Protein AF-A0A948AKC3-F1 (afdb_monomer_lite)

Radius of gyration: 17.08 Å; chains: 1; bounding box: 39×25×46 Å

pLDDT: mean 87.16, std 8.95, range [54.31, 96.69]

Secondary structure (DSSP, 8-state):
-HHHHHHHHHHHHHHHHHHHHHHHHHHHHHHHTT--HHHHHHHHHHHHHHHHHHHHHHT----HHHHHHGGG-S-HHHHHHHHHHHH--HHHHHTT-

Sequence (97 aa):
MRKVFLRTLFRYYSFYTGGFVMFLLALAVAEYMGMPEQWIGWTFMTATVALYAGIGILSRTSDVDEFYVAGRRVPAVYNGMATGADWMSAASFIGLA

Foldseek 3Di:
DLVVVVVVVVVVVVVVVVVVVVVVVVLVVCVVVVNDPVVSVCCVVVVVVVVVVVVCVVQDDPDPCCVPCVVVSDDPVVVVVVVVVVVDDPVVVVVVD

Structure (mmCIF, N/CA/C/O backbone):
data_AF-A0A948AKC3-F1
#
_entry.id   AF-A0A948AKC3-F1
#
loop_
_atom_site.group_PDB
_atom_site.id
_atom_site.type_symbol
_atom_site.label_atom_id
_atom_site.label_alt_id
_atom_site.label_comp_id
_atom_site.label_asym_id
_atom_site.label_entity_id
_atom_site.label_seq_id
_atom_site.pdbx_PDB_ins_code
_atom_site.Cartn_x
_atom_site.Cartn_y
_atom_site.Cartn_z
_atom_site.occupancy
_atom_site.B_iso_or_equiv
_atom_site.auth_seq_id
_atom_site.auth_comp_id
_atom_site.auth_asym_id
_atom_site.auth_atom_id
_atom_site.pdbx_PDB_model_num
ATOM 1 N N . MET A 1 1 ? 6.074 4.013 -25.351 1.00 58.41 1 MET A N 1
ATOM 2 C CA . MET A 1 1 ? 6.035 2.912 -24.357 1.00 58.41 1 MET A CA 1
ATOM 3 C C . MET A 1 1 ? 6.041 3.399 -22.897 1.00 58.41 1 MET A C 1
ATOM 5 O O . MET A 1 1 ? 5.084 3.095 -22.197 1.00 58.41 1 MET A O 1
ATOM 9 N N . ARG A 1 2 ? 6.996 4.232 -22.437 1.00 60.28 2 ARG A N 1
ATOM 10 C CA . ARG A 1 2 ? 7.084 4.708 -21.026 1.00 60.28 2 ARG A CA 1
ATOM 11 C C . ARG A 1 2 ? 5.812 5.371 -20.454 1.00 60.28 2 ARG A C 1
ATOM 13 O O . ARG A 1 2 ? 5.426 5.080 -19.331 1.00 60.28 2 ARG A O 1
ATOM 20 N N . LYS A 1 3 ? 5.121 6.224 -21.228 1.00 61.50 3 LYS A N 1
ATOM 21 C CA . LYS A 1 3 ? 3.876 6.902 -20.790 1.00 61.50 3 LYS A CA 1
ATOM 22 C C . LYS A 1 3 ? 2.695 5.939 -20.577 1.00 61.50 3 LYS A C 1
ATOM 24 O O . LYS A 1 3 ? 1.876 6.171 -19.698 1.00 61.50 3 LYS A O 1
ATOM 29 N N . VAL A 1 4 ? 2.620 4.858 -21.360 1.00 69.31 4 VAL A N 1
ATOM 30 C CA . VAL A 1 4 ? 1.561 3.839 -21.235 1.00 69.31 4 VAL A CA 1
ATOM 31 C C . VAL A 1 4 ? 1.780 3.010 -19.971 1.00 69.31 4 VAL A C 1
ATOM 33 O O . VAL A 1 4 ? 0.845 2.836 -19.201 1.00 69.31 4 VAL A O 1
ATOM 36 N N . PHE A 1 5 ? 3.025 2.596 -19.708 1.00 73.50 5 PHE A N 1
ATOM 37 C CA . PHE A 1 5 ? 3.398 1.883 -18.482 1.00 73.50 5 PHE A CA 1
ATOM 38 C C . PHE A 1 5 ? 3.109 2.707 -17.218 1.00 73.50 5 PHE A C 1
ATOM 40 O O . PHE A 1 5 ? 2.467 2.214 -16.298 1.00 73.50 5 PHE A O 1
ATOM 47 N N . LEU A 1 6 ? 3.485 3.990 -17.214 1.00 71.88 6 LEU A N 1
ATOM 48 C CA . LEU A 1 6 ? 3.188 4.915 -16.114 1.00 71.88 6 LEU A CA 1
ATOM 49 C C . LEU A 1 6 ? 1.687 5.063 -15.846 1.00 71.88 6 LEU A C 1
ATOM 51 O O . LEU A 1 6 ? 1.271 5.063 -14.692 1.00 71.88 6 LEU A O 1
ATOM 55 N N . ARG A 1 7 ? 0.871 5.166 -16.902 1.00 73.31 7 ARG A N 1
ATOM 56 C CA . ARG A 1 7 ? -0.588 5.272 -16.774 1.00 73.31 7 ARG A CA 1
ATOM 57 C C . ARG A 1 7 ? -1.197 3.996 -16.198 1.00 73.31 7 ARG A C 1
ATOM 59 O O . ARG A 1 7 ? -2.095 4.074 -15.369 1.00 73.31 7 ARG A O 1
ATOM 66 N N . THR A 1 8 ? -0.705 2.833 -16.618 1.00 77.31 8 THR A N 1
ATOM 67 C CA . THR A 1 8 ? -1.140 1.537 -16.087 1.00 77.31 8 THR A CA 1
ATOM 68 C C . THR A 1 8 ? -0.741 1.372 -14.621 1.00 77.31 8 THR A C 1
ATOM 70 O O . THR A 1 8 ? -1.573 0.973 -13.812 1.00 77.31 8 THR A O 1
ATOM 73 N N . LEU A 1 9 ? 0.490 1.745 -14.260 1.00 79.56 9 LEU A N 1
ATOM 74 C CA . LEU A 1 9 ? 0.987 1.677 -12.886 1.00 79.56 9 LEU A CA 1
ATOM 75 C C . LEU A 1 9 ? 0.214 2.619 -11.955 1.00 79.56 9 LEU A C 1
ATOM 77 O O . LEU A 1 9 ? -0.252 2.193 -10.904 1.00 79.56 9 LEU A O 1
ATOM 81 N N . PHE A 1 10 ? -0.007 3.865 -12.384 1.00 80.88 10 PHE A N 1
ATOM 82 C CA . PHE A 1 10 ? -0.826 4.825 -11.644 1.00 80.88 10 PHE A CA 1
ATOM 83 C C . PHE A 1 10 ? -2.265 4.332 -11.477 1.00 80.88 10 PHE A C 1
ATOM 85 O O . PHE A 1 10 ? -2.862 4.499 -10.419 1.00 80.88 10 PHE A O 1
ATOM 92 N N . ARG A 1 11 ? -2.829 3.679 -12.501 1.00 82.44 11 ARG A N 1
ATOM 93 C CA . ARG A 1 11 ? -4.163 3.082 -12.419 1.00 82.44 11 ARG A CA 1
ATOM 94 C C . ARG A 1 11 ? -4.217 1.970 -11.368 1.00 82.44 11 ARG A C 1
ATOM 96 O O . ARG A 1 11 ? -5.121 1.977 -10.547 1.00 82.44 11 ARG A O 1
ATOM 103 N N . TYR A 1 12 ? -3.252 1.052 -11.352 1.00 84.94 12 TYR A N 1
ATOM 104 C CA . TYR A 1 12 ? -3.212 0.002 -10.329 1.00 84.94 12 TYR A CA 1
ATOM 105 C C . TYR A 1 12 ? -3.018 0.567 -8.921 1.00 84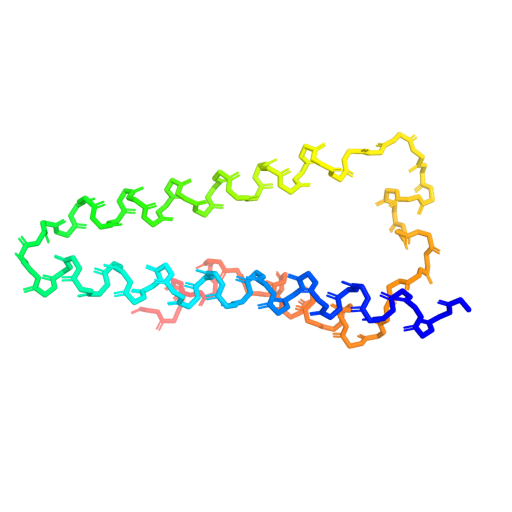.94 12 TYR A C 1
ATOM 107 O O . TYR A 1 12 ? -3.755 0.183 -8.019 1.00 84.94 12 TYR A O 1
ATOM 115 N N . TYR A 1 13 ? -2.103 1.525 -8.749 1.00 85.50 13 TYR A N 1
ATOM 116 C CA . TYR A 1 13 ? -1.903 2.198 -7.464 1.00 85.50 13 TYR A CA 1
ATOM 117 C C . TYR A 1 13 ? -3.156 2.944 -7.002 1.00 85.50 13 TYR A C 1
ATOM 119 O O . TYR A 1 13 ? -3.560 2.796 -5.858 1.00 85.50 13 TYR A O 1
ATOM 127 N N . SER A 1 14 ? -3.813 3.699 -7.883 1.00 86.94 14 SER A N 1
ATOM 128 C CA . SER A 1 14 ? -5.042 4.422 -7.530 1.00 86.94 14 SER A CA 1
ATOM 129 C C . SER A 1 14 ? -6.200 3.484 -7.186 1.00 86.94 14 SER A C 1
ATOM 131 O O . SER A 1 14 ? -6.895 3.743 -6.206 1.00 86.94 14 SER A O 1
ATOM 133 N N . PHE A 1 15 ? -6.382 2.373 -7.910 1.00 89.94 15 PHE A N 1
ATOM 134 C CA . PHE A 1 15 ? -7.366 1.351 -7.535 1.00 89.94 15 PHE A CA 1
ATOM 135 C C . PHE A 1 15 ? -7.042 0.705 -6.187 1.00 89.94 15 PHE A C 1
ATOM 137 O O . PHE A 1 15 ? -7.940 0.553 -5.365 1.00 89.94 15 PHE A O 1
ATOM 144 N N . TYR A 1 16 ? -5.776 0.359 -5.944 1.00 89.12 16 TYR A N 1
ATOM 145 C CA . TYR A 1 16 ? -5.332 -0.206 -4.671 1.00 89.12 16 TYR A CA 1
ATOM 146 C C . TYR A 1 16 ? -5.572 0.767 -3.512 1.00 89.12 16 TYR A C 1
ATOM 148 O O . TYR A 1 16 ? -6.225 0.410 -2.537 1.00 89.12 16 TYR A O 1
ATOM 156 N N . THR A 1 17 ? -5.099 2.010 -3.629 1.00 90.19 17 THR A N 1
ATOM 157 C CA . THR A 1 17 ? -5.252 3.032 -2.588 1.00 90.19 17 THR A CA 1
ATOM 158 C C . THR A 1 17 ? -6.723 3.355 -2.350 1.00 90.19 17 THR A C 1
ATOM 160 O O . THR A 1 17 ? -7.146 3.420 -1.200 1.00 90.19 17 THR A O 1
ATOM 163 N N . GLY A 1 18 ? -7.522 3.501 -3.411 1.00 93.81 18 GLY A N 1
ATOM 164 C CA . GLY A 1 18 ? -8.964 3.714 -3.291 1.00 93.81 18 GLY A CA 1
ATOM 165 C C . GLY A 1 18 ? -9.666 2.542 -2.604 1.00 93.81 18 GLY A C 1
ATOM 166 O O . GLY A 1 18 ? -10.434 2.753 -1.670 1.00 93.81 18 GLY A O 1
ATOM 167 N N . GLY A 1 19 ? -9.357 1.307 -3.006 1.00 94.06 19 GLY A N 1
ATOM 168 C CA . GLY A 1 19 ? -9.884 0.097 -2.375 1.00 94.06 19 GLY A CA 1
ATOM 169 C C . GLY A 1 19 ? -9.487 -0.023 -0.904 1.00 94.06 19 GLY A C 1
ATOM 170 O O . GLY A 1 19 ? -10.325 -0.355 -0.073 1.00 94.06 19 GLY A O 1
ATOM 171 N N . PHE A 1 20 ? -8.244 0.319 -0.564 1.00 93.44 20 PHE A N 1
ATOM 172 C CA . PHE A 1 20 ? -7.759 0.313 0.812 1.00 93.44 20 PHE A CA 1
ATOM 173 C C . PHE A 1 20 ? -8.450 1.375 1.675 1.00 93.44 20 PHE A C 1
ATOM 175 O O . PHE A 1 20 ? -8.910 1.062 2.767 1.00 93.44 20 PHE A O 1
ATOM 182 N N . VAL A 1 21 ? -8.607 2.605 1.177 1.00 95.75 21 VAL A N 1
ATOM 183 C CA . VAL A 1 21 ? -9.363 3.654 1.883 1.00 95.75 21 VAL A CA 1
ATOM 184 C C . VAL A 1 21 ? -10.816 3.228 2.089 1.00 95.75 21 VAL A C 1
ATOM 186 O O . VAL A 1 21 ? -11.333 3.347 3.195 1.00 95.75 21 VAL A O 1
ATOM 189 N N . MET A 1 22 ? -11.464 2.672 1.063 1.00 96.12 22 MET A N 1
ATOM 190 C CA . MET A 1 22 ? -12.827 2.144 1.186 1.00 96.12 22 MET A CA 1
ATOM 191 C C . MET A 1 22 ? -12.918 0.999 2.201 1.00 96.12 22 MET A C 1
ATOM 193 O O . MET A 1 22 ? -13.874 0.943 2.968 1.00 96.12 22 MET A O 1
ATOM 197 N N . PHE A 1 23 ? -11.923 0.111 2.239 1.00 95.94 23 PHE A N 1
ATOM 198 C CA . PHE A 1 23 ? -11.834 -0.963 3.225 1.00 95.94 23 PHE A CA 1
ATOM 199 C C . PHE A 1 23 ? -11.706 -0.418 4.653 1.00 95.94 23 PHE A C 1
ATOM 201 O O . PHE A 1 23 ? -12.437 -0.856 5.538 1.00 95.94 23 PHE A O 1
ATOM 208 N N . LEU A 1 24 ? -10.847 0.582 4.870 1.00 95.38 24 LEU A N 1
ATOM 209 C CA . LEU A 1 24 ? -10.722 1.252 6.166 1.00 95.38 24 LEU A CA 1
ATOM 210 C C . LEU A 1 24 ? -12.028 1.931 6.588 1.00 95.38 24 LEU A C 1
ATOM 212 O O . LEU A 1 24 ? -12.442 1.787 7.734 1.00 95.38 24 LEU A O 1
ATOM 216 N N . LEU A 1 25 ? -12.705 2.625 5.669 1.00 96.69 25 LEU A N 1
ATOM 217 C CA . LEU A 1 25 ? -14.005 3.240 5.946 1.00 96.69 25 LEU A CA 1
ATOM 218 C C . LEU A 1 25 ? -15.068 2.191 6.292 1.00 96.69 25 LEU A C 1
ATOM 220 O O . LEU A 1 25 ? -15.861 2.410 7.202 1.00 96.69 25 LEU A O 1
ATOM 224 N N . ALA A 1 26 ? -15.072 1.045 5.611 1.00 95.44 26 ALA A N 1
ATOM 225 C CA . ALA A 1 26 ? -15.982 -0.052 5.925 1.00 95.44 26 ALA A CA 1
ATOM 226 C C . ALA A 1 26 ? -15.724 -0.625 7.327 1.00 95.44 26 ALA A C 1
ATOM 228 O O . ALA A 1 26 ? -16.678 -0.858 8.067 1.00 95.44 26 ALA A O 1
ATOM 229 N N . LEU A 1 27 ? -14.455 -0.802 7.716 1.00 95.19 27 LEU A N 1
ATOM 230 C CA . LEU A 1 27 ? -14.099 -1.224 9.073 1.00 95.19 27 LEU A CA 1
ATOM 231 C C . LEU A 1 27 ? -14.483 -0.174 10.119 1.00 95.19 27 LEU A C 1
ATOM 233 O O . LEU A 1 27 ? -15.042 -0.542 11.144 1.00 95.19 27 LEU A O 1
ATOM 237 N N . ALA A 1 28 ? -14.268 1.113 9.840 1.00 94.75 28 ALA A N 1
ATOM 238 C CA . ALA A 1 28 ? -14.673 2.198 10.733 1.00 94.75 28 ALA A CA 1
ATOM 239 C C . ALA A 1 28 ? -16.201 2.255 10.917 1.00 94.75 28 ALA A C 1
ATOM 241 O O . ALA A 1 28 ? -16.697 2.486 12.017 1.00 94.75 28 ALA A O 1
ATOM 242 N N . VAL A 1 29 ? -16.972 2.001 9.854 1.00 95.94 29 VAL A N 1
ATOM 243 C CA . VAL A 1 29 ? -18.435 1.884 9.952 1.00 95.94 29 VAL A CA 1
ATOM 244 C C . VAL A 1 29 ? -18.833 0.634 10.740 1.00 95.94 29 VAL A C 1
ATOM 246 O O . VAL A 1 29 ? -19.746 0.709 11.558 1.00 95.94 29 VAL A O 1
ATOM 249 N N . ALA A 1 30 ? -18.153 -0.497 10.539 1.00 94.19 30 ALA A N 1
ATOM 250 C CA . ALA A 1 30 ? -18.403 -1.717 11.307 1.00 94.19 30 ALA A CA 1
ATOM 251 C C . ALA A 1 30 ? -18.107 -1.520 12.805 1.00 94.19 30 ALA A C 1
ATOM 253 O O . ALA A 1 30 ? -18.891 -1.956 13.647 1.00 94.19 30 ALA A O 1
ATOM 254 N N . GLU A 1 31 ? -17.027 -0.813 13.134 1.00 94.56 31 GLU A N 1
ATOM 255 C CA . GLU A 1 31 ? -16.694 -0.393 14.497 1.00 94.56 31 GLU A CA 1
ATOM 256 C C . GLU A 1 31 ? -17.791 0.497 15.087 1.00 94.56 31 GLU A C 1
ATOM 258 O O . GLU A 1 31 ? -18.293 0.220 16.175 1.00 94.56 31 GLU A O 1
ATOM 263 N N . TYR A 1 32 ? -18.246 1.504 14.333 1.00 93.88 32 TYR A N 1
ATOM 264 C CA . TYR A 1 32 ? -19.343 2.384 14.747 1.00 93.88 32 TYR A CA 1
ATOM 265 C C . TYR A 1 32 ? -20.660 1.627 14.988 1.00 93.88 32 TYR A C 1
ATOM 267 O O . TYR A 1 32 ? -21.417 1.966 15.896 1.00 93.88 32 TYR A O 1
ATOM 275 N N . MET A 1 33 ? -20.929 0.574 14.211 1.00 94.88 33 MET A N 1
ATOM 276 C CA . MET A 1 33 ? -22.079 -0.319 14.404 1.00 94.88 33 MET A CA 1
ATOM 277 C C . MET A 1 33 ? -21.929 -1.263 15.613 1.00 94.88 33 MET A C 1
ATOM 279 O O . MET A 1 33 ? -22.831 -2.058 15.876 1.00 94.88 33 MET A O 1
ATOM 283 N N . GLY A 1 34 ? -20.825 -1.176 16.359 1.00 92.94 34 GLY A N 1
ATOM 284 C CA . GLY A 1 34 ? -20.576 -1.957 17.568 1.00 92.94 34 GLY A CA 1
ATOM 285 C C . GLY A 1 34 ? -19.944 -3.324 17.311 1.00 92.94 34 GLY A C 1
ATOM 286 O O . GLY A 1 34 ? -20.062 -4.212 18.158 1.00 92.94 34 GLY A O 1
ATOM 287 N N . MET A 1 35 ? -19.299 -3.535 16.155 1.00 92.50 35 MET A N 1
ATOM 288 C CA . MET A 1 35 ? -18.577 -4.784 15.900 1.00 92.50 35 MET A CA 1
ATOM 289 C C . MET A 1 35 ? -17.413 -4.933 16.899 1.00 92.50 35 MET A C 1
ATOM 291 O O . MET A 1 35 ? -16.668 -3.975 17.096 1.00 92.50 35 MET A O 1
ATOM 295 N N . PRO A 1 36 ? -17.210 -6.113 17.519 1.00 93.81 36 PRO A N 1
ATOM 296 C CA . PRO A 1 36 ? -16.145 -6.277 18.503 1.00 93.81 36 PRO A CA 1
ATOM 297 C C . PRO A 1 36 ? -14.753 -6.065 17.893 1.00 93.81 36 PRO A C 1
ATOM 299 O O . PRO A 1 36 ? -14.464 -6.568 16.803 1.00 93.81 36 PRO A O 1
ATOM 302 N N . GLU A 1 37 ? -13.864 -5.416 18.648 1.00 91.12 37 GLU A N 1
ATOM 303 C CA . GLU A 1 37 ? -12.491 -5.075 18.233 1.00 91.12 37 GLU A CA 1
ATOM 304 C C . GLU A 1 37 ? -11.702 -6.283 17.702 1.00 91.12 37 GLU A C 1
ATOM 306 O O . GLU A 1 37 ? -10.958 -6.179 16.727 1.00 91.12 37 GLU A O 1
ATOM 311 N N . GLN A 1 38 ? -11.914 -7.465 18.292 1.00 94.19 38 GLN A N 1
ATOM 312 C CA . GLN A 1 38 ? -11.263 -8.713 17.879 1.00 94.19 38 GLN A CA 1
ATOM 313 C C . GLN A 1 38 ? -11.563 -9.071 16.415 1.00 94.19 38 GLN A C 1
ATOM 315 O O . GLN A 1 38 ? -10.661 -9.448 15.666 1.00 94.19 38 GLN A O 1
ATOM 320 N N . TRP A 1 39 ? -12.817 -8.906 15.983 1.00 93.56 39 TRP A N 1
ATOM 321 C CA . TRP A 1 39 ? -13.231 -9.199 14.609 1.00 93.56 39 TRP A CA 1
ATOM 322 C C . TRP A 1 39 ? -12.688 -8.170 13.618 1.00 93.56 39 TRP A C 1
ATOM 324 O O . TRP A 1 39 ? -12.310 -8.538 12.502 1.00 93.56 39 TRP A O 1
ATOM 334 N N . ILE A 1 40 ? -12.596 -6.901 14.027 1.00 94.06 40 ILE A N 1
ATOM 335 C CA . ILE A 1 40 ? -11.976 -5.838 13.223 1.00 94.06 40 ILE A CA 1
ATOM 336 C C . ILE A 1 40 ? -10.499 -6.168 13.001 1.00 94.06 40 ILE A C 1
ATOM 338 O O . ILE A 1 40 ? -10.039 -6.196 11.857 1.00 94.06 40 ILE A O 1
ATOM 342 N N . GLY A 1 41 ? -9.780 -6.507 14.075 1.00 93.75 41 GLY A N 1
ATOM 343 C CA . GLY A 1 41 ? -8.367 -6.874 14.022 1.00 93.75 41 GLY A CA 1
ATOM 344 C C . GLY A 1 41 ? -8.100 -8.084 13.124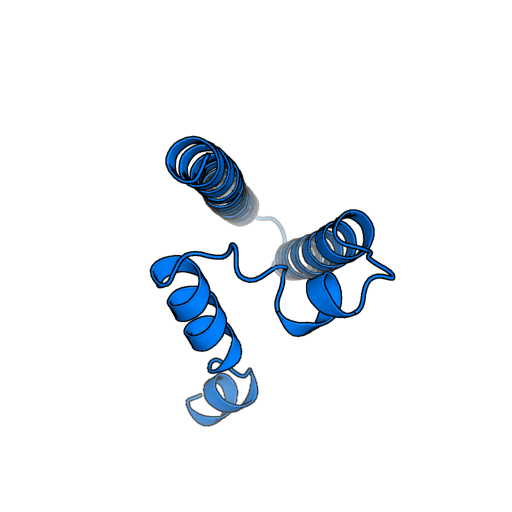 1.00 93.75 41 GLY A C 1
ATOM 345 O O . GLY A 1 41 ? -7.241 -8.021 12.242 1.00 93.75 41 GLY A O 1
ATOM 346 N N . TRP A 1 42 ? -8.865 -9.169 13.278 1.00 95.69 42 TRP A N 1
ATOM 347 C CA . TRP A 1 42 ? -8.718 -10.360 12.431 1.00 95.69 42 TRP A CA 1
ATOM 348 C C . TRP A 1 42 ? -9.018 -10.083 10.961 1.00 95.69 42 TRP A C 1
ATOM 350 O O . TRP A 1 42 ? -8.298 -10.579 10.090 1.00 95.69 42 TRP A O 1
ATOM 360 N N . THR A 1 43 ? -10.039 -9.274 10.675 1.00 94.81 43 THR A N 1
ATOM 361 C CA . THR A 1 43 ? -10.392 -8.898 9.301 1.00 94.81 43 THR A CA 1
ATOM 362 C C . THR A 1 43 ? -9.284 -8.063 8.672 1.00 94.81 43 THR A C 1
ATOM 364 O O . THR A 1 43 ? -8.839 -8.371 7.567 1.00 94.81 43 THR A O 1
ATOM 367 N N . PHE A 1 44 ? -8.783 -7.054 9.388 1.00 94.81 44 PHE A N 1
ATOM 368 C CA . PHE A 1 44 ? -7.682 -6.210 8.928 1.00 94.81 44 PHE A CA 1
ATOM 369 C C . PHE A 1 44 ? -6.410 -7.025 8.654 1.00 94.81 44 PHE A C 1
ATOM 371 O O . PHE A 1 44 ? -5.819 -6.933 7.573 1.00 94.81 44 PHE A O 1
ATOM 378 N N . MET A 1 45 ? -6.014 -7.878 9.600 1.00 95.12 45 MET A N 1
ATOM 379 C CA . MET A 1 45 ? -4.817 -8.708 9.471 1.00 95.12 45 MET A CA 1
ATOM 380 C C . MET A 1 45 ? -4.946 -9.723 8.328 1.00 95.12 45 MET A C 1
ATOM 382 O O . MET A 1 45 ? -4.063 -9.827 7.479 1.00 95.12 45 MET A O 1
ATOM 386 N N . THR A 1 46 ? -6.062 -10.451 8.257 1.00 96.06 46 THR A N 1
ATOM 387 C CA . THR A 1 46 ? -6.260 -11.474 7.219 1.00 96.06 46 THR A CA 1
ATOM 388 C C . THR A 1 46 ? -6.337 -10.842 5.833 1.00 96.06 46 THR A C 1
ATOM 390 O O . THR A 1 46 ? -5.719 -11.351 4.899 1.00 96.06 46 THR A O 1
ATOM 393 N N . ALA A 1 47 ? -7.039 -9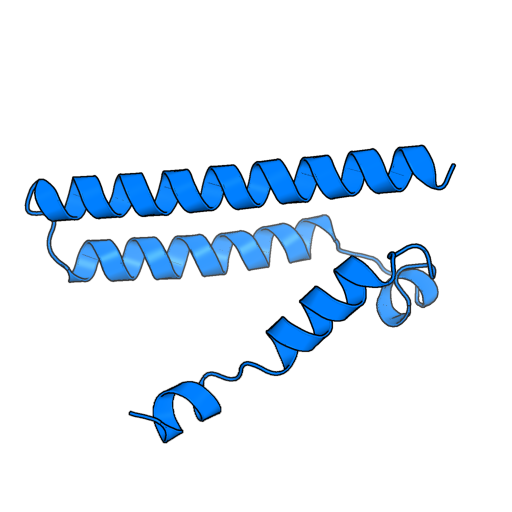.713 5.691 1.00 95.12 47 ALA A N 1
ATOM 394 C CA . ALA A 1 47 ? -7.152 -9.012 4.416 1.00 95.12 47 ALA A CA 1
ATOM 395 C C . ALA A 1 47 ? -5.788 -8.518 3.913 1.00 95.12 47 ALA A C 1
ATOM 397 O O . ALA A 1 47 ? -5.461 -8.716 2.743 1.00 95.12 47 ALA A O 1
ATOM 398 N N . THR A 1 48 ? -4.971 -7.923 4.787 1.00 92.81 48 THR A N 1
ATOM 399 C CA . THR A 1 48 ? -3.634 -7.429 4.416 1.00 92.81 48 THR A CA 1
ATOM 400 C C . THR A 1 48 ? -2.689 -8.568 4.033 1.00 92.81 48 THR A C 1
ATOM 402 O O . THR A 1 48 ? -2.047 -8.495 2.984 1.00 92.81 48 THR A O 1
ATOM 405 N N . VAL A 1 49 ? -2.654 -9.661 4.800 1.00 95.06 49 VAL A N 1
ATOM 406 C CA . VAL A 1 49 ? -1.847 -10.849 4.465 1.00 95.06 49 VAL A CA 1
ATOM 407 C C . VAL A 1 49 ? -2.300 -11.481 3.145 1.00 95.06 49 VAL A C 1
ATOM 409 O O . VAL A 1 49 ? -1.468 -11.761 2.279 1.00 95.06 49 VAL A O 1
ATOM 412 N N . ALA A 1 50 ? -3.609 -11.671 2.953 1.00 95.50 50 ALA A N 1
ATOM 413 C CA . ALA A 1 50 ? -4.161 -12.249 1.728 1.00 95.50 50 ALA A CA 1
ATOM 414 C C . ALA A 1 50 ? -3.853 -11.389 0.493 1.00 95.50 50 ALA A C 1
ATOM 416 O O . ALA A 1 50 ? -3.543 -11.921 -0.573 1.00 95.50 50 ALA A O 1
ATOM 417 N N . LEU A 1 51 ? -3.888 -10.064 0.641 1.00 93.00 51 LEU A N 1
ATOM 418 C CA . LEU A 1 51 ? -3.546 -9.117 -0.414 1.00 93.00 51 LEU A CA 1
ATOM 419 C C . LEU A 1 51 ? -2.081 -9.254 -0.845 1.00 93.00 51 LEU A C 1
ATOM 421 O O . LEU A 1 51 ? -1.813 -9.408 -2.037 1.00 93.00 51 LEU A O 1
ATOM 425 N N . TYR A 1 52 ? -1.141 -9.277 0.106 1.00 91.88 52 TYR A N 1
ATOM 426 C CA . TYR A 1 52 ? 0.279 -9.494 -0.195 1.00 91.88 52 TYR A CA 1
ATOM 427 C C . TYR A 1 52 ? 0.533 -10.859 -0.838 1.00 91.88 52 TYR A C 1
ATOM 429 O O . TYR A 1 52 ? 1.256 -10.945 -1.834 1.00 91.88 52 TYR A O 1
ATOM 437 N N . ALA A 1 53 ? -0.101 -11.917 -0.327 1.00 94.31 53 ALA A N 1
ATOM 438 C CA . ALA A 1 53 ? -0.010 -13.248 -0.918 1.00 94.31 53 ALA A CA 1
ATOM 439 C C . ALA A 1 53 ? -0.530 -13.261 -2.367 1.00 94.31 53 ALA A C 1
ATOM 441 O O . ALA A 1 53 ? 0.126 -13.801 -3.259 1.00 94.31 53 ALA A O 1
ATOM 442 N N . GLY A 1 54 ? -1.666 -12.608 -2.626 1.00 94.06 54 GLY A N 1
ATOM 443 C CA . GLY A 1 54 ? -2.232 -12.460 -3.966 1.00 94.06 54 GLY A CA 1
ATOM 444 C C . GLY A 1 54 ? -1.297 -11.718 -4.925 1.00 94.06 54 GLY A C 1
ATOM 445 O O . GLY A 1 54 ? -1.074 -12.186 -6.043 1.00 94.06 54 GLY A O 1
ATOM 446 N N . ILE A 1 55 ? -0.691 -10.610 -4.481 1.00 91.00 55 ILE A N 1
ATOM 447 C CA . ILE A 1 55 ? 0.304 -9.866 -5.272 1.00 91.00 55 ILE A CA 1
ATOM 448 C C . ILE A 1 55 ? 1.506 -10.761 -5.598 1.00 91.00 55 ILE A C 1
ATOM 450 O O . ILE A 1 55 ? 1.944 -10.783 -6.749 1.00 91.00 55 ILE A O 1
ATOM 454 N N . GLY A 1 56 ? 2.006 -11.533 -4.629 1.00 90.62 56 GLY A N 1
ATOM 455 C CA . GLY A 1 56 ? 3.123 -12.459 -4.830 1.00 90.62 56 GLY A CA 1
ATOM 456 C C . GLY A 1 56 ? 2.817 -13.563 -5.846 1.00 90.62 56 GLY A C 1
ATOM 457 O O . GLY A 1 56 ? 3.638 -13.838 -6.720 1.00 90.62 56 GLY A O 1
ATOM 458 N N . ILE A 1 57 ? 1.618 -14.152 -5.791 1.00 92.31 57 ILE A N 1
ATOM 4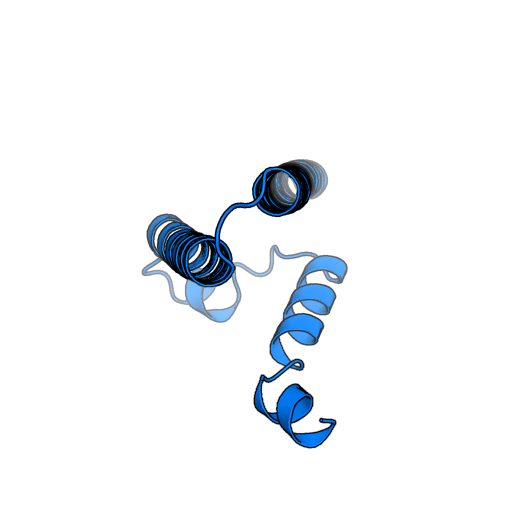59 C CA . ILE A 1 57 ? 1.186 -15.188 -6.745 1.00 92.31 57 ILE A CA 1
ATOM 460 C C . ILE A 1 57 ? 1.081 -14.613 -8.164 1.00 92.31 57 ILE A C 1
ATOM 462 O O . ILE A 1 57 ? 1.567 -15.229 -9.113 1.00 92.31 57 ILE A O 1
ATOM 466 N N . LEU A 1 58 ? 0.480 -13.428 -8.313 1.00 88.62 58 LEU A N 1
ATOM 467 C CA . LEU A 1 58 ? 0.319 -12.762 -9.611 1.00 88.62 58 LEU A CA 1
ATOM 468 C C . LEU A 1 58 ? 1.646 -12.242 -10.184 1.00 88.62 58 LEU A C 1
ATOM 470 O O . LEU A 1 58 ? 1.788 -12.155 -11.401 1.00 88.62 58 LEU A O 1
ATOM 474 N N . SER A 1 59 ? 2.611 -11.916 -9.323 1.00 87.50 59 SER A N 1
ATOM 475 C CA . SER A 1 59 ? 3.928 -11.382 -9.708 1.00 87.50 59 SER A CA 1
ATOM 476 C C . SER A 1 59 ? 5.005 -12.463 -9.833 1.00 87.50 59 SER A C 1
ATOM 478 O O . SER A 1 59 ? 6.191 -12.149 -9.932 1.00 87.50 59 SER A O 1
ATOM 480 N N . ARG A 1 60 ? 4.619 -13.744 -9.816 1.00 88.88 60 ARG A N 1
ATOM 481 C CA . ARG A 1 60 ? 5.556 -14.864 -9.913 1.00 88.88 60 ARG A CA 1
ATOM 482 C C . ARG A 1 60 ? 6.311 -14.820 -11.245 1.00 88.88 60 ARG A C 1
ATOM 484 O O . ARG A 1 60 ? 5.705 -14.875 -12.310 1.00 88.88 60 ARG A O 1
ATOM 491 N N . THR A 1 61 ? 7.640 -14.805 -11.174 1.00 89.00 61 THR A N 1
ATOM 492 C CA . THR A 1 61 ? 8.535 -14.869 -12.337 1.00 89.00 61 THR A CA 1
ATOM 493 C C . THR A 1 61 ? 9.669 -15.868 -12.103 1.00 89.00 61 THR A C 1
ATOM 495 O O . THR A 1 61 ? 10.058 -16.117 -10.962 1.00 89.00 61 THR A O 1
ATOM 498 N N . SER A 1 62 ? 10.182 -16.461 -13.181 1.00 86.88 62 SER A N 1
ATOM 499 C CA . SER A 1 62 ? 11.381 -17.319 -13.179 1.00 86.88 62 SER A CA 1
ATOM 500 C C . SER A 1 62 ? 12.561 -16.677 -13.912 1.00 86.88 62 SER A C 1
ATOM 502 O O . SER A 1 62 ? 13.626 -17.280 -14.001 1.00 86.88 62 SER A O 1
ATOM 504 N N . ASP A 1 63 ? 12.370 -15.466 -14.436 1.00 90.06 63 ASP A N 1
ATOM 505 C CA . ASP A 1 63 ? 13.408 -14.686 -15.099 1.00 90.06 63 ASP A CA 1
ATOM 506 C C . ASP A 1 63 ? 14.207 -13.881 -14.061 1.00 90.06 63 ASP A C 1
ATOM 508 O O . ASP A 1 63 ? 13.634 -13.172 -13.228 1.00 90.06 63 ASP A O 1
ATOM 512 N N . VAL A 1 64 ? 15.534 -13.997 -14.123 1.00 87.56 64 VAL A N 1
ATOM 513 C CA . VAL A 1 64 ? 16.491 -13.351 -13.217 1.00 87.56 64 VAL A CA 1
ATOM 514 C C . VAL A 1 64 ? 16.421 -11.825 -13.332 1.00 87.56 64 VAL A C 1
ATOM 516 O O . VAL A 1 64 ? 16.429 -11.133 -12.312 1.00 87.56 64 VAL A O 1
ATOM 519 N N . ASP A 1 65 ? 16.292 -11.283 -14.543 1.00 86.62 65 ASP A N 1
ATOM 520 C CA . ASP A 1 65 ? 16.233 -9.833 -14.754 1.00 86.62 65 ASP A CA 1
ATOM 521 C C . ASP A 1 65 ? 14.914 -9.240 -14.235 1.00 86.62 65 ASP A C 1
ATOM 523 O O . ASP A 1 65 ? 14.868 -8.111 -13.733 1.00 86.62 65 ASP A O 1
ATOM 527 N N . GLU A 1 66 ? 13.825 -10.004 -14.297 1.00 85.88 66 GLU A N 1
ATOM 528 C CA . GLU A 1 66 ? 12.551 -9.592 -13.707 1.00 85.88 66 GLU A CA 1
ATOM 529 C C . GLU A 1 66 ? 12.539 -9.734 -12.186 1.00 85.88 66 GLU A C 1
ATOM 531 O O . GLU A 1 66 ? 11.969 -8.886 -11.501 1.00 85.88 66 GLU A O 1
ATOM 536 N N . PHE A 1 67 ? 13.203 -10.758 -11.651 1.00 86.62 67 PHE A N 1
ATOM 537 C CA . PHE A 1 67 ? 13.276 -10.999 -10.214 1.00 86.62 67 PHE A CA 1
ATOM 538 C C . PHE A 1 67 ? 14.137 -9.960 -9.481 1.00 86.62 67 PHE A C 1
ATOM 540 O O . PHE A 1 67 ? 13.735 -9.466 -8.431 1.00 86.62 67 PHE A O 1
ATOM 547 N N . TYR A 1 68 ? 15.304 -9.599 -10.030 1.00 86.31 68 TYR A N 1
ATOM 548 C CA . TYR A 1 68 ? 16.251 -8.717 -9.335 1.00 86.31 68 TYR A CA 1
ATOM 549 C C . TYR A 1 68 ? 16.081 -7.235 -9.651 1.00 86.31 68 TYR A C 1
ATOM 551 O O . TYR A 1 68 ? 16.280 -6.397 -8.773 1.00 86.31 68 TYR A O 1
ATOM 559 N N . VAL A 1 69 ? 15.761 -6.882 -10.899 1.00 85.81 69 VAL A N 1
ATOM 560 C CA . VAL A 1 69 ? 15.716 -5.470 -11.324 1.00 85.81 69 VAL A CA 1
ATOM 561 C C . VAL A 1 69 ? 14.363 -5.056 -11.886 1.00 85.81 69 VAL A C 1
ATOM 563 O O . VAL A 1 69 ? 14.236 -3.930 -12.378 1.00 85.81 69 VAL A O 1
ATOM 566 N N . ALA A 1 70 ? 13.364 -5.946 -11.836 1.00 86.38 70 ALA A N 1
ATOM 567 C CA . ALA A 1 70 ? 12.041 -5.737 -12.417 1.00 86.38 70 ALA A CA 1
ATOM 568 C C . ALA A 1 70 ? 12.133 -5.188 -13.851 1.00 86.38 70 ALA A C 1
ATOM 570 O O . ALA A 1 70 ? 11.458 -4.213 -14.192 1.00 86.38 70 ALA A O 1
ATOM 571 N N . GLY A 1 71 ? 13.076 -5.707 -14.651 1.00 84.88 71 GLY A N 1
ATOM 572 C CA . GLY A 1 71 ? 13.324 -5.267 -16.027 1.00 84.88 71 GLY A CA 1
ATOM 573 C C . GLY A 1 71 ? 13.714 -3.787 -16.184 1.00 84.88 71 GLY A C 1
ATOM 574 O O . GLY A 1 71 ? 13.534 -3.222 -17.263 1.00 84.88 71 GLY A O 1
ATOM 575 N N . ARG A 1 72 ? 14.185 -3.117 -15.117 1.00 85.31 72 ARG A N 1
ATOM 576 C CA . ARG A 1 72 ? 14.572 -1.685 -15.080 1.00 85.31 72 ARG A CA 1
ATOM 577 C C . ARG A 1 72 ? 13.484 -0.721 -15.579 1.00 85.31 72 ARG A C 1
ATOM 579 O O . ARG A 1 72 ? 13.772 0.391 -16.023 1.00 85.31 72 ARG A O 1
ATOM 586 N N . ARG A 1 73 ? 12.216 -1.134 -15.502 1.00 83.56 73 ARG A N 1
ATOM 587 C CA . ARG A 1 73 ? 11.058 -0.355 -15.984 1.00 83.56 73 ARG A CA 1
ATOM 588 C C . ARG A 1 73 ? 10.384 0.484 -14.900 1.00 83.56 73 ARG A C 1
ATOM 590 O O . ARG A 1 73 ? 9.596 1.368 -15.239 1.00 83.56 73 ARG A O 1
ATOM 597 N N . VAL A 1 74 ? 10.676 0.236 -13.621 1.00 86.00 74 VAL A N 1
ATOM 598 C CA . VAL A 1 74 ? 10.019 0.931 -12.506 1.00 86.00 74 VAL A CA 1
ATOM 599 C C . VAL A 1 74 ? 10.511 2.387 -12.408 1.00 86.00 74 VAL A C 1
ATOM 601 O O . VAL A 1 74 ? 11.719 2.625 -12.383 1.00 86.00 74 VAL A O 1
ATOM 604 N N . PRO A 1 75 ? 9.615 3.391 -12.371 1.00 87.38 75 PRO A N 1
ATOM 605 C CA . PRO A 1 75 ? 10.004 4.798 -12.303 1.00 87.38 75 PRO A CA 1
ATOM 606 C C . PRO A 1 75 ? 10.532 5.188 -10.918 1.00 87.38 75 PRO A C 1
ATOM 608 O O . PRO A 1 75 ? 10.073 4.666 -9.905 1.00 87.38 75 PRO A O 1
ATOM 611 N N . ALA A 1 76 ? 11.406 6.198 -10.874 1.00 88.69 76 ALA A N 1
ATOM 612 C CA . ALA A 1 76 ? 12.084 6.646 -9.653 1.00 88.69 76 ALA A CA 1
ATOM 613 C C . ALA A 1 76 ? 11.145 6.932 -8.465 1.00 88.69 76 ALA A C 1
ATOM 615 O O . ALA A 1 76 ? 11.457 6.548 -7.347 1.00 88.69 76 ALA A O 1
ATOM 616 N N . VAL A 1 77 ? 9.978 7.547 -8.700 1.00 88.44 77 VAL A N 1
ATOM 617 C CA . VAL A 1 77 ? 9.015 7.865 -7.627 1.00 88.44 77 VAL A CA 1
ATOM 618 C C . VAL A 1 77 ? 8.484 6.599 -6.946 1.00 88.44 77 VAL A C 1
ATOM 620 O O . VAL A 1 77 ? 8.417 6.542 -5.725 1.00 88.44 77 VAL A O 1
ATOM 623 N N . TYR A 1 78 ? 8.146 5.565 -7.722 1.00 87.19 78 TYR A N 1
ATOM 624 C CA . TYR A 1 78 ? 7.633 4.305 -7.177 1.00 87.19 78 TYR A CA 1
ATOM 625 C C . TYR A 1 78 ? 8.727 3.504 -6.472 1.00 87.19 78 TYR A C 1
ATOM 627 O O . TYR A 1 78 ? 8.464 2.926 -5.423 1.00 87.19 78 TYR A O 1
ATOM 635 N N . ASN A 1 79 ? 9.960 3.543 -6.990 1.00 89.19 79 ASN A N 1
ATOM 636 C CA . ASN A 1 79 ? 11.113 2.970 -6.293 1.00 89.19 79 ASN A CA 1
ATOM 637 C C . ASN A 1 79 ? 11.355 3.668 -4.949 1.00 89.19 79 ASN A C 1
ATOM 639 O O . ASN A 1 79 ? 11.533 2.992 -3.945 1.00 89.19 79 ASN A O 1
ATOM 643 N N . GLY A 1 80 ? 11.291 5.004 -4.907 1.00 90.56 80 GLY A N 1
ATOM 644 C CA . GLY A 1 80 ? 11.427 5.763 -3.662 1.00 90.56 80 GLY A CA 1
ATOM 645 C C . GLY A 1 80 ? 10.348 5.416 -2.633 1.00 90.56 80 GLY A C 1
ATOM 646 O O . GLY A 1 80 ? 10.668 5.220 -1.464 1.00 90.56 80 GLY A O 1
ATOM 647 N N . MET A 1 81 ? 9.087 5.267 -3.063 1.00 91.19 81 MET A N 1
ATOM 648 C CA . MET A 1 81 ? 8.003 4.802 -2.184 1.00 91.19 81 MET A CA 1
ATOM 649 C C . MET A 1 81 ? 8.258 3.387 -1.648 1.00 91.19 81 MET A C 1
ATOM 651 O O . MET A 1 81 ? 8.049 3.148 -0.463 1.00 91.19 81 MET A O 1
ATOM 655 N N . ALA A 1 82 ? 8.727 2.465 -2.495 1.00 89.44 82 ALA A N 1
ATOM 656 C CA . ALA A 1 82 ? 9.050 1.101 -2.079 1.00 89.44 82 ALA A CA 1
ATOM 657 C C . ALA A 1 82 ? 10.198 1.070 -1.056 1.00 89.44 82 ALA A C 1
ATOM 659 O O . ALA A 1 82 ? 10.073 0.414 -0.028 1.00 89.44 82 ALA A O 1
ATOM 660 N N . THR A 1 83 ? 11.273 1.833 -1.284 1.00 90.12 83 THR A N 1
ATOM 661 C CA . THR A 1 83 ? 12.376 1.966 -0.318 1.00 90.12 83 THR A CA 1
ATOM 662 C C . THR A 1 83 ? 11.904 2.571 1.003 1.00 90.12 83 THR A C 1
ATOM 664 O O . THR A 1 83 ? 12.288 2.088 2.062 1.00 90.12 83 THR A O 1
ATOM 667 N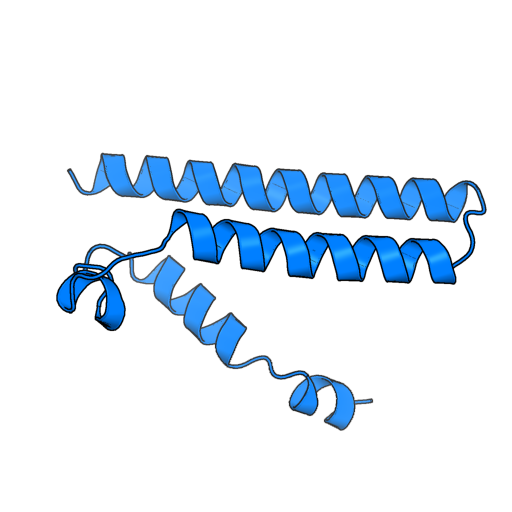 N . GLY A 1 84 ? 11.052 3.600 0.958 1.00 89.06 84 GLY A N 1
ATOM 668 C CA . GLY A 1 84 ? 10.487 4.200 2.168 1.00 89.06 84 GLY A CA 1
ATOM 669 C C . GLY A 1 84 ? 9.641 3.214 2.975 1.00 89.06 84 GLY A C 1
ATOM 670 O O . GLY A 1 84 ? 9.754 3.175 4.196 1.00 89.06 84 GLY A O 1
ATOM 671 N N . ALA A 1 85 ? 8.839 2.388 2.299 1.00 87.69 85 ALA A N 1
ATOM 672 C CA . ALA A 1 85 ? 8.052 1.345 2.951 1.00 87.69 85 ALA A CA 1
ATOM 673 C C . ALA A 1 85 ? 8.936 0.251 3.575 1.00 87.69 85 ALA A C 1
ATOM 675 O O . ALA A 1 85 ? 8.672 -0.163 4.697 1.00 87.69 85 ALA A O 1
ATOM 676 N N . ASP A 1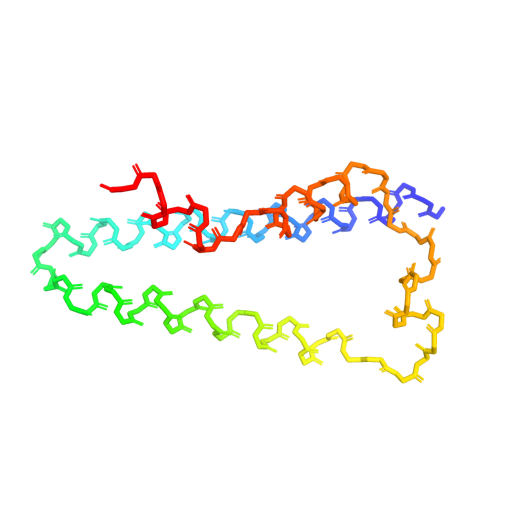 86 ? 9.999 -0.173 2.887 1.00 88.25 86 ASP A N 1
ATOM 677 C CA . ASP A 1 86 ? 10.945 -1.186 3.382 1.00 88.25 86 ASP A CA 1
ATOM 678 C C . ASP A 1 86 ? 11.740 -0.703 4.611 1.00 88.25 86 ASP A C 1
ATOM 680 O O . ASP A 1 86 ? 12.045 -1.473 5.519 1.00 88.25 86 ASP A O 1
ATOM 684 N N . TRP A 1 87 ? 12.012 0.603 4.691 1.00 84.00 87 TRP A N 1
ATOM 685 C CA . TRP A 1 87 ? 12.642 1.221 5.863 1.00 84.00 87 TRP A CA 1
ATOM 686 C C . TRP A 1 87 ? 11.752 1.223 7.113 1.00 84.00 87 TRP A C 1
ATOM 688 O O . TRP A 1 87 ? 12.264 1.302 8.232 1.00 84.00 87 TRP A O 1
ATOM 698 N N . MET A 1 88 ? 10.429 1.151 6.957 1.00 85.00 88 MET A N 1
ATOM 699 C CA . MET A 1 88 ? 9.497 1.133 8.081 1.00 85.00 88 MET A CA 1
ATOM 700 C C . MET A 1 88 ? 9.348 -0.291 8.628 1.00 85.00 88 MET A C 1
ATOM 702 O O . MET A 1 88 ? 8.489 -1.055 8.196 1.00 85.00 88 MET A O 1
ATOM 706 N N . SER A 1 89 ? 10.166 -0.648 9.620 1.00 79.81 89 SER A N 1
ATOM 707 C CA . SER A 1 89 ? 10.032 -1.926 10.330 1.00 79.81 89 SER A CA 1
ATOM 708 C C . SER A 1 89 ? 9.080 -1.828 11.528 1.00 79.81 89 SER A C 1
ATOM 710 O O . SER A 1 89 ? 9.017 -0.804 12.212 1.00 79.81 89 SER A O 1
ATOM 712 N N . ALA A 1 90 ? 8.404 -2.935 11.857 1.00 72.69 90 ALA A N 1
ATOM 713 C CA . ALA A 1 90 ? 7.638 -3.079 13.100 1.00 72.69 90 ALA A CA 1
ATOM 714 C C . ALA A 1 90 ? 8.504 -2.818 14.347 1.00 72.69 90 ALA A C 1
ATOM 716 O O . ALA A 1 90 ? 8.016 -2.281 15.339 1.00 72.69 90 ALA A O 1
ATOM 717 N N . ALA A 1 91 ? 9.805 -3.126 14.275 1.00 74.31 91 ALA A N 1
ATOM 718 C CA . ALA A 1 91 ? 10.762 -2.839 15.342 1.00 74.31 91 ALA A CA 1
ATOM 719 C C . ALA A 1 91 ? 10.897 -1.332 15.616 1.00 74.31 91 ALA A C 1
ATOM 721 O O . ALA A 1 91 ? 10.966 -0.920 16.771 1.00 74.31 91 ALA A O 1
ATOM 722 N N . SER A 1 92 ? 10.881 -0.507 14.565 1.00 76.38 92 SER A N 1
ATOM 723 C CA . SER A 1 92 ? 10.906 0.953 14.696 1.00 76.38 92 SER A CA 1
ATOM 724 C C . SER A 1 92 ? 9.630 1.476 15.348 1.00 76.38 92 SER A C 1
ATOM 726 O O . SER A 1 92 ? 9.685 2.435 16.107 1.00 76.38 92 SER A O 1
ATOM 728 N N . PHE A 1 93 ? 8.489 0.837 15.081 1.00 74.19 93 PHE A N 1
ATOM 729 C CA . PHE A 1 93 ? 7.207 1.238 15.655 1.00 74.19 93 PHE A CA 1
ATOM 730 C C . PHE A 1 93 ? 7.104 0.878 17.141 1.00 74.19 93 PHE A C 1
ATOM 732 O O . PHE A 1 93 ? 6.699 1.707 17.947 1.00 74.19 93 PHE A O 1
ATOM 739 N N . ILE A 1 94 ? 7.527 -0.333 17.515 1.00 78.25 94 ILE A N 1
ATOM 740 C CA . ILE A 1 94 ? 7.528 -0.791 18.913 1.00 78.25 94 ILE A CA 1
ATOM 741 C C . ILE A 1 94 ? 8.572 -0.031 19.739 1.00 78.25 94 ILE A C 1
ATOM 743 O O . ILE A 1 94 ? 8.323 0.265 20.897 1.00 78.25 94 ILE A O 1
ATOM 747 N N . GLY A 1 95 ? 9.722 0.325 19.159 1.00 77.38 95 GLY A N 1
ATOM 748 C CA . GLY A 1 95 ? 10.762 1.083 19.862 1.00 77.38 95 GLY A CA 1
ATOM 749 C C . GLY A 1 95 ? 10.413 2.548 20.162 1.00 77.38 95 GLY A C 1
ATOM 750 O O . GLY A 1 95 ? 11.140 3.189 20.915 1.00 77.38 95 GLY A O 1
ATOM 751 N N . LEU A 1 96 ? 9.342 3.083 19.565 1.00 72.00 96 LEU A N 1
ATOM 752 C CA . LEU A 1 96 ? 8.826 4.434 19.824 1.00 72.00 96 LEU A CA 1
ATOM 753 C C . LEU A 1 96 ? 7.603 4.446 20.762 1.00 72.00 96 LEU A C 1
ATOM 755 O O . LEU A 1 96 ? 7.179 5.534 21.155 1.00 72.00 96 LEU A O 1
ATOM 759 N N . ALA A 1 97 ? 7.035 3.274 21.070 1.00 54.31 97 ALA A N 1
ATOM 760 C CA . ALA A 1 97 ? 5.878 3.087 21.950 1.00 54.31 97 ALA A CA 1
ATOM 761 C C . ALA A 1 97 ? 6.313 2.879 23.408 1.00 54.31 97 ALA A C 1
ATOM 763 O O . ALA A 1 97 ? 5.590 3.381 24.297 1.00 54.31 97 ALA A O 1
#